Protein AF-A0A524CJX8-F1 (afdb_monomer_lite)

Secondary structure (DSSP, 8-state):
--------S-----PPPPHHHHHHHHHHHHHHHTTSS-HHHHHHHHHHHS-THHHHHHHHHHHHHHHHHHHHHHHHTT--SHHHHHHHHHHHHHHHHHHHHHHHHHHHHHHHT-

pLDDT: mean 78.83, std 14.6, range [24.72, 89.5]

Radius of gyration: 20.26 Å; chains: 1; bounding box: 40×23×62 Å

Structure (mmCIF, N/CA/C/O backbone):
data_AF-A0A524CJX8-F1
#
_entry.id   AF-A0A524CJX8-F1
#
loop_
_atom_site.group_PDB
_atom_site.id
_atom_site.type_symbol
_atom_site.label_atom_id
_atom_site.label_alt_id
_atom_site.label_comp_id
_atom_site.label_asym_id
_atom_site.label_entity_id
_atom_site.label_seq_id
_atom_site.pdbx_PDB_ins_code
_atom_site.Cartn_x
_atom_site.Cartn_y
_atom_site.Cartn_z
_atom_site.occupancy
_atom_site.B_iso_or_equiv
_atom_site.auth_seq_id
_atom_site.auth_comp_id
_atom_site.auth_asym_id
_atom_site.auth_atom_id
_atom_site.pdbx_PDB_model_num
ATOM 1 N N . MET A 1 1 ? 19.005 -7.631 -15.126 1.00 31.78 1 MET A N 1
ATOM 2 C CA . MET A 1 1 ? 18.554 -7.214 -13.782 1.00 31.78 1 MET A CA 1
ATOM 3 C C . MET A 1 1 ? 17.237 -7.931 -13.529 1.00 31.78 1 MET A C 1
ATOM 5 O O . MET A 1 1 ? 16.264 -7.613 -14.196 1.00 31.78 1 MET A O 1
ATOM 9 N N . ARG A 1 2 ? 17.219 -8.975 -12.692 1.00 24.72 2 ARG A N 1
ATOM 10 C CA . ARG A 1 2 ? 15.956 -9.571 -12.237 1.00 24.72 2 ARG A CA 1
ATOM 11 C C . ARG A 1 2 ? 15.397 -8.602 -11.202 1.00 24.72 2 ARG A C 1
ATOM 13 O O . ARG A 1 2 ? 15.912 -8.573 -10.088 1.00 24.72 2 ARG A O 1
ATOM 20 N N . LEU A 1 3 ? 14.427 -7.775 -11.596 1.00 40.53 3 LEU A N 1
ATOM 21 C CA . LEU A 1 3 ? 13.546 -7.132 -10.625 1.00 40.53 3 LEU A CA 1
ATOM 22 C C . LEU A 1 3 ? 12.995 -8.266 -9.772 1.00 40.53 3 LEU A C 1
ATOM 24 O O . LEU A 1 3 ? 12.495 -9.261 -10.301 1.00 40.53 3 LEU A O 1
ATOM 28 N N . LEU A 1 4 ? 13.283 -8.176 -8.481 1.00 35.66 4 LEU A N 1
ATOM 29 C CA . LEU A 1 4 ? 12.983 -9.198 -7.503 1.00 35.66 4 LEU A CA 1
ATOM 30 C C . LEU A 1 4 ? 11.540 -9.650 -7.706 1.00 35.66 4 LEU A C 1
ATOM 32 O O . LEU A 1 4 ? 10.609 -8.894 -7.461 1.00 35.66 4 LEU A O 1
ATOM 36 N N . SER A 1 5 ? 11.368 -10.923 -8.048 1.00 32.66 5 SER A N 1
ATOM 37 C CA . SER A 1 5 ? 10.190 -11.691 -7.673 1.00 32.66 5 SER A CA 1
ATOM 38 C C . SER A 1 5 ? 10.172 -11.851 -6.145 1.00 32.66 5 SER A C 1
ATOM 40 O O . SER A 1 5 ? 10.127 -12.967 -5.628 1.00 32.66 5 SER A O 1
ATOM 42 N N . LYS A 1 6 ? 10.279 -10.744 -5.395 1.00 33.84 6 LYS A N 1
ATOM 43 C CA . LYS A 1 6 ? 9.694 -10.681 -4.065 1.00 33.84 6 LYS A CA 1
ATOM 44 C C . LYS A 1 6 ? 8.216 -10.730 -4.369 1.00 33.84 6 LYS A C 1
ATOM 46 O O . LYS A 1 6 ? 7.646 -9.728 -4.782 1.00 33.84 6 LYS A O 1
ATOM 51 N N . SER A 1 7 ? 7.697 -11.949 -4.316 1.00 39.00 7 SER A N 1
ATOM 52 C CA . SER A 1 7 ? 6.288 -12.281 -4.265 1.00 39.00 7 SER A CA 1
ATOM 53 C C . SER A 1 7 ? 5.482 -11.068 -3.812 1.00 39.00 7 SER A C 1
ATOM 55 O O . SER A 1 7 ? 5.407 -10.743 -2.627 1.00 39.00 7 SER A O 1
ATOM 57 N N . SER A 1 8 ? 4.857 -10.397 -4.774 1.00 42.03 8 SER A N 1
ATOM 58 C CA . SER A 1 8 ? 3.771 -9.446 -4.558 1.00 42.03 8 SER A CA 1
ATOM 59 C C . SER A 1 8 ? 2.521 -10.169 -4.036 1.00 42.03 8 SER A C 1
ATOM 61 O O . SER A 1 8 ? 1.406 -9.744 -4.308 1.00 42.03 8 SER A O 1
ATOM 63 N N . ASP A 1 9 ? 2.700 -11.283 -3.326 1.00 38.78 9 ASP A N 1
ATOM 64 C CA . ASP A 1 9 ? 1.641 -12.154 -2.840 1.00 38.78 9 ASP A CA 1
ATOM 65 C C . ASP A 1 9 ? 0.996 -11.611 -1.570 1.00 38.78 9 ASP A C 1
ATOM 67 O O . ASP A 1 9 ? 0.127 -12.279 -1.037 1.00 38.78 9 ASP A O 1
ATOM 71 N N . ASN A 1 10 ? 1.389 -10.442 -1.042 1.00 42.06 10 ASN A N 1
ATOM 72 C CA . ASN A 1 10 ? 0.835 -10.001 0.242 1.00 42.06 10 ASN A CA 1
ATOM 73 C C . ASN A 1 10 ? 0.872 -8.498 0.557 1.00 42.06 10 ASN A C 1
ATOM 75 O O . ASN A 1 10 ? 0.682 -8.131 1.720 1.00 42.06 10 ASN A O 1
ATOM 79 N N . THR A 1 11 ? 1.055 -7.594 -0.413 1.00 53.50 11 THR A N 1
ATOM 80 C CA . THR A 1 11 ? 0.714 -6.183 -0.151 1.00 53.50 11 THR A CA 1
ATOM 81 C C . THR A 1 11 ? -0.803 -6.052 -0.181 1.00 53.50 11 THR A C 1
ATOM 83 O O . THR A 1 11 ? -1.401 -5.800 -1.223 1.00 53.50 11 THR A O 1
ATOM 86 N N . HIS A 1 12 ? -1.408 -6.307 0.982 1.00 57.31 12 HIS A N 1
ATOM 87 C CA . HIS A 1 12 ? -2.832 -6.170 1.253 1.00 57.31 12 HIS A CA 1
ATOM 88 C C . HIS A 1 12 ? -3.337 -4.873 0.618 1.00 57.31 12 HIS A C 1
ATOM 90 O O . HIS A 1 12 ? -2.819 -3.787 0.894 1.00 57.31 12 HIS A O 1
ATOM 96 N N . GLU A 1 13 ? -4.306 -4.991 -0.285 1.00 68.56 13 GLU A N 1
ATOM 97 C CA . GLU A 1 13 ? -5.033 -3.836 -0.787 1.00 68.56 13 GLU A CA 1
ATOM 98 C C . GLU A 1 13 ? -5.671 -3.144 0.419 1.00 68.56 13 GLU A C 1
ATOM 100 O O . GLU A 1 13 ? -6.434 -3.758 1.167 1.00 68.56 13 GLU A O 1
ATOM 105 N N . ILE A 1 14 ? -5.309 -1.883 0.662 1.00 75.06 14 ILE A N 1
ATOM 106 C CA . ILE A 1 14 ? -5.934 -1.123 1.741 1.00 75.06 14 ILE A CA 1
ATOM 107 C C . ILE A 1 14 ? -7.265 -0.666 1.182 1.00 75.06 14 ILE A C 1
ATOM 109 O O . ILE A 1 14 ? -7.320 0.274 0.392 1.00 75.06 14 ILE A O 1
ATOM 113 N N . THR A 1 15 ? -8.340 -1.343 1.557 1.00 78.19 15 THR A N 1
ATOM 114 C CA . THR A 1 15 ? -9.689 -0.937 1.175 1.00 78.19 15 THR A CA 1
ATOM 115 C C . THR A 1 15 ? -10.168 0.201 2.068 1.00 78.19 15 THR A C 1
ATOM 117 O O . THR A 1 15 ? -9.925 0.199 3.277 1.00 78.19 15 THR A O 1
ATOM 120 N N . GLY A 1 16 ? -10.886 1.163 1.489 1.00 78.62 16 GLY A N 1
ATOM 121 C CA . GLY A 1 16 ? -11.610 2.152 2.284 1.00 78.62 16 GLY A CA 1
ATOM 122 C C . GLY A 1 16 ? -12.668 1.474 3.159 1.00 78.62 16 GLY A C 1
ATOM 123 O O . GLY A 1 16 ? -13.329 0.529 2.720 1.00 78.62 16 GLY A O 1
ATOM 124 N N . PHE A 1 17 ? -12.838 1.939 4.394 1.00 84.94 17 PHE A N 1
ATOM 125 C CA . PHE A 1 17 ? -13.842 1.381 5.291 1.00 84.94 17 PHE A CA 1
ATOM 126 C C . PHE A 1 17 ? -15.259 1.685 4.801 1.00 84.94 17 PHE A C 1
ATOM 128 O O . PHE A 1 17 ? -15.623 2.827 4.510 1.00 84.94 17 PHE A O 1
ATOM 135 N N . SER A 1 18 ? -16.092 0.646 4.754 1.00 85.38 18 SER A N 1
ATOM 136 C CA . SER A 1 18 ? -17.530 0.808 4.565 1.00 85.38 18 SER A CA 1
ATOM 137 C C . SER A 1 18 ? -18.168 1.440 5.807 1.00 85.38 18 SER A C 1
ATOM 139 O O . SER A 1 18 ? -17.600 1.429 6.902 1.00 85.38 18 SER A O 1
ATOM 141 N N . LYS A 1 19 ? -19.396 1.955 5.666 1.00 84.81 19 LYS A N 1
ATOM 142 C CA . LYS A 1 19 ? -20.168 2.463 6.814 1.00 84.81 19 LYS A CA 1
ATOM 143 C C . LYS A 1 19 ? -20.327 1.402 7.906 1.00 84.81 19 LYS A C 1
ATOM 145 O O . LYS A 1 19 ? -20.165 1.722 9.079 1.00 84.81 19 LYS A O 1
ATOM 150 N N . ASP A 1 20 ? -20.581 0.159 7.512 1.00 87.69 20 ASP A N 1
ATOM 151 C CA . ASP A 1 20 ? -20.743 -0.963 8.439 1.00 87.69 20 ASP A CA 1
ATOM 152 C C . ASP A 1 20 ? -19.437 -1.261 9.179 1.00 87.69 20 ASP A C 1
ATOM 154 O O . ASP A 1 20 ? -19.441 -1.453 10.392 1.00 87.69 20 ASP A O 1
ATOM 158 N N . LYS A 1 21 ? -18.297 -1.193 8.479 1.00 85.50 21 LYS A N 1
ATOM 159 C CA . LYS A 1 21 ? -16.977 -1.380 9.088 1.00 85.50 21 LYS A CA 1
ATOM 160 C C . LYS A 1 21 ? -16.645 -0.278 10.096 1.00 85.50 21 LYS A C 1
ATOM 162 O O . LYS A 1 21 ? -16.124 -0.552 11.174 1.00 85.50 21 LYS A O 1
ATOM 167 N N . ILE A 1 22 ? -16.999 0.968 9.779 1.00 86.12 22 ILE A N 1
ATOM 168 C CA . ILE A 1 22 ? -16.854 2.101 10.704 1.00 86.12 22 ILE A CA 1
ATOM 169 C C . ILE A 1 22 ? -17.720 1.893 11.954 1.00 86.12 22 ILE A C 1
ATOM 171 O O . ILE A 1 22 ? -17.271 2.185 13.064 1.00 86.12 22 ILE A O 1
ATOM 175 N N . LEU A 1 23 ? -18.953 1.399 11.799 1.00 87.88 23 LEU A N 1
ATOM 176 C CA . LEU A 1 23 ? -19.831 1.0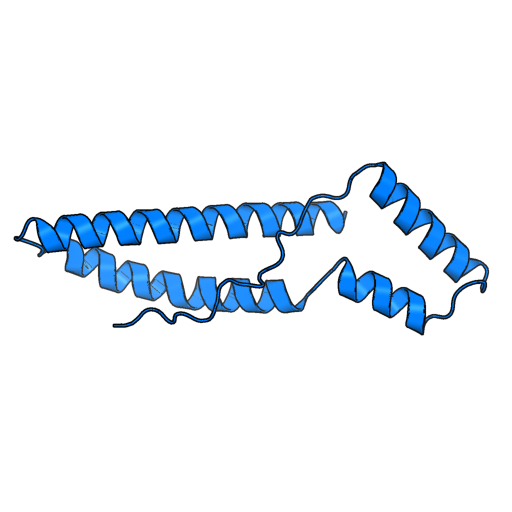78 12.928 1.00 87.88 23 LEU A CA 1
ATOM 177 C C . LEU A 1 23 ? -19.237 -0.040 13.796 1.00 87.88 23 LEU A C 1
ATOM 179 O O . LEU A 1 23 ? -19.145 0.132 15.009 1.00 87.88 23 LEU A O 1
ATOM 183 N N . GLU A 1 24 ? -18.738 -1.115 13.182 1.00 88.69 24 GLU A N 1
ATOM 184 C CA . GLU A 1 24 ? -18.071 -2.223 13.878 1.00 88.69 24 GLU A CA 1
ATOM 185 C C . GLU A 1 24 ? -16.874 -1.735 14.717 1.00 88.69 24 GLU A C 1
ATOM 187 O O . GLU A 1 24 ? -16.740 -2.074 15.895 1.00 88.69 24 GLU A O 1
ATOM 192 N N . LEU A 1 25 ? -16.013 -0.887 14.141 1.00 86.94 25 LEU A N 1
ATOM 193 C CA . LEU A 1 25 ? -14.867 -0.310 14.851 1.00 86.94 25 LEU A CA 1
ATOM 194 C C . LEU A 1 25 ? -15.307 0.583 16.016 1.00 86.94 25 LEU A C 1
ATOM 196 O O . LEU A 1 25 ? -14.735 0.508 17.106 1.00 86.94 25 LEU A O 1
ATOM 200 N N . LYS A 1 26 ? -16.353 1.396 15.827 1.00 86.69 26 LYS A N 1
ATOM 201 C CA . LYS A 1 26 ? -16.914 2.233 16.899 1.00 86.69 26 LYS A CA 1
ATOM 202 C C . LYS A 1 26 ? -17.462 1.397 18.048 1.00 86.69 26 LYS A C 1
ATOM 204 O O . LYS A 1 26 ? -17.232 1.748 19.204 1.00 86.69 26 LYS A O 1
ATOM 209 N N . GLU A 1 27 ? -18.142 0.294 17.752 1.00 89.25 27 GLU A N 1
ATOM 210 C CA . GLU A 1 27 ? -18.629 -0.639 18.768 1.00 89.25 27 GLU A CA 1
ATOM 211 C C . GLU A 1 27 ? -17.480 -1.291 19.539 1.00 89.25 27 GLU A C 1
ATOM 213 O O . GLU A 1 27 ? -17.525 -1.346 20.767 1.00 89.25 27 GLU A O 1
ATOM 218 N N . LYS A 1 28 ? -16.420 -1.731 18.851 1.00 86.69 28 LYS A N 1
ATOM 219 C CA . LYS A 1 28 ? -15.221 -2.295 19.495 1.00 86.69 28 LYS A CA 1
ATOM 220 C C . LYS A 1 28 ? -14.538 -1.279 20.416 1.00 86.69 28 LYS A C 1
ATOM 222 O O . LYS A 1 28 ? -14.212 -1.604 21.556 1.00 86.69 28 LYS A O 1
ATOM 227 N N . ILE A 1 29 ? -14.412 -0.023 19.983 1.00 86.81 29 ILE A N 1
ATOM 228 C CA . ILE A 1 29 ? -13.880 1.068 20.816 1.00 86.81 29 ILE A CA 1
ATOM 229 C C . ILE A 1 29 ? -14.794 1.344 22.019 1.00 86.81 29 ILE A C 1
ATOM 231 O O . ILE A 1 29 ? -14.305 1.583 23.123 1.00 86.81 29 ILE A O 1
ATOM 235 N N . ALA A 1 30 ? -16.117 1.319 21.835 1.00 87.56 30 ALA A N 1
ATOM 236 C CA . ALA A 1 30 ? -17.068 1.506 22.928 1.00 87.56 30 ALA A CA 1
ATOM 237 C C . ALA A 1 30 ? -16.961 0.381 23.970 1.00 87.56 30 ALA A C 1
ATOM 239 O O . ALA A 1 30 ? -16.910 0.671 25.163 1.00 87.56 30 ALA A O 1
ATOM 240 N N . LYS A 1 31 ? -16.836 -0.875 23.519 1.00 88.12 31 LYS A N 1
ATOM 241 C CA . LYS A 1 31 ? -16.616 -2.049 24.378 1.00 88.12 31 LYS A CA 1
ATOM 242 C C . LYS A 1 31 ? -15.297 -1.975 25.149 1.00 88.12 31 LYS A C 1
ATOM 244 O O . LYS A 1 31 ? -15.251 -2.340 26.320 1.00 88.12 31 LYS A O 1
ATOM 249 N N . TYR A 1 32 ? -14.235 -1.457 24.533 1.00 87.75 32 TYR A N 1
ATOM 250 C CA . TYR A 1 32 ? -12.989 -1.169 25.245 1.00 87.75 32 TYR A CA 1
ATOM 251 C C . TYR A 1 32 ? -13.190 -0.099 26.329 1.00 87.75 32 TYR A C 1
ATOM 253 O O . TYR A 1 32 ? -12.793 -0.290 27.476 1.00 87.75 32 TYR A O 1
ATOM 261 N N . LYS A 1 33 ? -13.875 1.009 26.007 1.00 86.69 33 LYS A N 1
ATOM 262 C CA . LYS A 1 33 ? -14.167 2.076 26.982 1.00 86.69 33 LYS A CA 1
ATOM 263 C C . LYS A 1 33 ? -15.019 1.598 28.159 1.00 86.69 33 LYS A C 1
ATOM 265 O O . LYS A 1 33 ? -14.857 2.119 29.258 1.00 86.69 33 LYS A O 1
ATOM 270 N N . SER A 1 34 ? -15.908 0.627 27.948 1.00 89.50 34 SER A N 1
ATOM 271 C CA . SER A 1 34 ? -16.700 0.001 29.012 1.00 89.50 34 SER A CA 1
ATOM 272 C C . SER A 1 34 ? -15.954 -1.097 29.779 1.00 89.50 34 SER A C 1
ATOM 274 O O . SER A 1 34 ? -16.554 -1.732 30.643 1.00 89.50 34 SER A O 1
ATOM 276 N N . GLY A 1 35 ? -14.672 -1.343 29.481 1.00 85.06 35 GLY A N 1
ATOM 277 C CA . GLY A 1 35 ? -13.860 -2.378 30.129 1.00 85.06 35 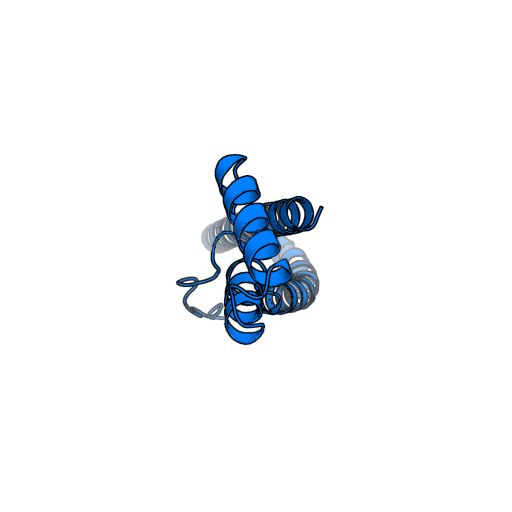GLY A CA 1
ATOM 278 C C . GLY A 1 35 ? -14.248 -3.807 29.741 1.00 85.06 35 GLY A C 1
ATOM 279 O O . GLY A 1 35 ? -13.888 -4.752 30.431 1.00 85.06 35 GLY A O 1
ATOM 280 N N . THR A 1 36 ? -15.017 -3.968 28.663 1.00 83.25 36 THR A N 1
ATOM 281 C CA . THR A 1 36 ? -15.514 -5.264 28.176 1.00 83.25 36 THR A CA 1
ATOM 282 C C . THR A 1 36 ? -14.487 -5.988 27.303 1.00 83.25 36 THR A C 1
ATOM 284 O O . THR A 1 36 ? -14.591 -7.194 27.123 1.00 83.25 36 THR A O 1
ATOM 287 N N . ILE A 1 37 ? -13.515 -5.254 26.759 1.00 85.19 37 ILE A N 1
ATOM 288 C CA . ILE A 1 37 ? -12.420 -5.763 25.927 1.00 85.19 37 ILE A CA 1
ATOM 289 C C . ILE A 1 37 ? -11.095 -5.307 26.545 1.00 85.19 37 ILE A C 1
ATOM 291 O O . ILE A 1 37 ? -10.985 -4.163 26.996 1.00 85.19 37 ILE A O 1
ATOM 295 N N . GLU A 1 38 ? -10.092 -6.185 26.556 1.00 85.56 38 GLU A N 1
ATOM 296 C CA . GLU A 1 38 ? -8.744 -5.859 27.029 1.00 85.56 38 GLU A CA 1
ATOM 297 C C . GLU A 1 38 ? -7.994 -4.959 26.032 1.00 85.56 38 GLU A C 1
ATOM 299 O O . GLU A 1 38 ? -8.219 -4.989 24.823 1.00 85.56 38 GLU A O 1
ATOM 304 N N . ASN A 1 39 ? -7.051 -4.153 26.528 1.00 82.62 39 ASN A N 1
ATOM 305 C CA . ASN A 1 39 ? -6.243 -3.271 25.676 1.00 82.62 39 ASN A CA 1
ATOM 306 C C . ASN A 1 39 ? -5.478 -4.060 24.597 1.00 82.62 39 ASN A C 1
ATOM 308 O O . ASN A 1 39 ? -5.398 -3.627 23.456 1.00 82.62 39 ASN A O 1
ATOM 312 N N . THR A 1 40 ? -4.975 -5.244 24.937 1.00 85.56 40 THR A N 1
ATOM 313 C CA . THR A 1 40 ? -4.290 -6.172 24.024 1.00 85.56 40 THR A CA 1
ATOM 314 C C . THR A 1 40 ? -5.127 -6.514 22.792 1.00 85.56 40 THR A C 1
ATOM 316 O O . THR A 1 40 ? -4.631 -6.403 21.673 1.00 85.56 40 THR A O 1
ATOM 319 N N . GLU A 1 41 ? -6.405 -6.839 22.980 1.00 84.19 41 GLU A N 1
ATOM 320 C CA . GLU A 1 41 ? -7.333 -7.169 21.892 1.00 84.19 41 GLU A CA 1
ATOM 321 C C . GLU A 1 41 ? -7.632 -5.940 21.015 1.00 84.19 41 GLU A C 1
ATOM 323 O O . GLU A 1 41 ? -7.622 -6.030 19.786 1.00 84.19 41 GLU A O 1
ATOM 328 N N . LEU A 1 42 ? -7.802 -4.753 21.614 1.00 82.81 42 LEU A N 1
ATOM 329 C CA . LEU A 1 42 ? -7.956 -3.512 20.846 1.00 82.81 42 LEU A CA 1
ATOM 330 C C . LEU A 1 42 ? -6.698 -3.181 20.026 1.00 82.81 42 LEU A C 1
ATOM 332 O O . LEU A 1 42 ? -6.818 -2.762 18.875 1.00 82.81 42 LEU A O 1
ATOM 336 N N . GLN A 1 43 ? -5.501 -3.361 20.590 1.00 84.00 43 GLN A N 1
ATOM 337 C CA . GLN A 1 43 ? -4.241 -3.124 19.875 1.00 84.00 43 GLN A CA 1
ATOM 338 C C . GLN A 1 43 ? -4.079 -4.070 18.685 1.00 84.00 43 GLN A C 1
ATOM 340 O O . GLN A 1 43 ? -3.611 -3.646 17.631 1.00 84.00 43 GLN A O 1
ATOM 345 N N . GLU A 1 44 ? -4.493 -5.330 18.822 1.00 85.06 44 GLU A N 1
ATOM 346 C CA . GLU A 1 44 ? -4.458 -6.297 17.726 1.00 85.06 44 GLU A CA 1
ATOM 347 C C . GLU A 1 44 ? -5.412 -5.898 16.592 1.00 85.06 44 GLU A C 1
ATOM 349 O O . GLU A 1 44 ? -5.001 -5.857 15.432 1.00 85.06 44 GLU A O 1
ATOM 354 N N . ILE A 1 45 ? -6.641 -5.485 16.924 1.00 83.69 45 ILE A N 1
ATOM 355 C CA . ILE A 1 45 ? -7.602 -4.943 15.949 1.00 83.69 45 ILE A CA 1
ATOM 356 C C . ILE A 1 45 ? -7.013 -3.728 15.226 1.00 83.69 45 ILE A C 1
ATOM 358 O O . ILE A 1 45 ? -7.035 -3.665 14.000 1.00 83.69 45 ILE A O 1
ATOM 362 N N . LEU A 1 46 ? -6.465 -2.763 15.967 1.00 81.94 46 LEU A N 1
ATOM 363 C CA . LEU A 1 46 ? -5.895 -1.553 15.374 1.00 81.94 46 LEU A CA 1
ATOM 364 C C . LEU A 1 46 ? -4.688 -1.867 14.488 1.00 81.94 46 LEU A C 1
ATOM 366 O O . LEU A 1 46 ? -4.545 -1.267 13.428 1.00 81.94 46 LEU A O 1
ATOM 370 N N . ARG A 1 47 ? -3.846 -2.825 14.877 1.00 81.62 47 ARG A N 1
ATOM 371 C CA . ARG A 1 47 ? -2.694 -3.243 14.075 1.00 81.62 47 ARG A CA 1
ATOM 372 C C . ARG A 1 47 ? -3.109 -3.889 12.754 1.00 81.62 47 ARG A C 1
ATOM 374 O O . ARG A 1 47 ? -2.469 -3.640 11.737 1.00 81.62 47 ARG A O 1
ATOM 381 N N . LEU A 1 48 ? -4.161 -4.705 12.767 1.00 80.31 48 LEU A N 1
ATOM 382 C CA . LEU A 1 48 ? -4.675 -5.367 11.566 1.00 80.31 48 LEU A CA 1
ATOM 383 C C . LEU A 1 48 ? -5.339 -4.376 10.603 1.00 80.31 48 LEU A C 1
ATOM 385 O O . LEU A 1 48 ? -5.147 -4.466 9.395 1.00 80.31 48 LEU A O 1
ATOM 389 N N . GLU A 1 49 ? -6.103 -3.426 11.138 1.00 80.56 49 GLU A N 1
ATOM 390 C CA . GLU A 1 49 ? -6.876 -2.466 10.340 1.00 80.56 49 GLU A CA 1
ATOM 391 C C . GLU A 1 49 ? -6.024 -1.268 9.876 1.00 80.56 49 GLU A C 1
ATOM 393 O O . GLU A 1 49 ? -6.333 -0.636 8.864 1.00 80.56 49 GLU A O 1
ATOM 398 N N . PHE A 1 50 ? -4.922 -0.977 10.579 1.00 79.94 50 PHE A N 1
ATOM 399 C CA . PHE A 1 50 ? -3.978 0.101 10.268 1.00 79.94 50 PHE A CA 1
ATOM 400 C C . PHE A 1 50 ? -2.526 -0.410 10.205 1.00 79.94 50 PHE A C 1
ATOM 402 O O . PHE A 1 50 ? -1.707 -0.057 11.061 1.00 79.94 50 PHE A O 1
ATOM 409 N N . PRO A 1 51 ? -2.169 -1.210 9.183 1.00 76.19 51 PRO A N 1
ATOM 410 C CA . PRO A 1 51 ? -0.837 -1.796 9.062 1.00 76.19 51 PRO A CA 1
ATOM 411 C C . PRO A 1 51 ? 0.201 -0.720 8.714 1.00 76.19 51 PRO A C 1
ATOM 413 O O . PRO A 1 51 ? 0.413 -0.387 7.549 1.00 76.19 51 PRO A O 1
ATOM 416 N N . GLN A 1 52 ? 0.862 -0.151 9.722 1.00 76.88 52 GLN A N 1
ATOM 417 C CA . GLN A 1 52 ? 1.863 0.908 9.533 1.00 76.88 52 GLN A CA 1
ATOM 418 C C . GLN A 1 52 ? 3.080 0.429 8.737 1.00 76.88 52 GLN A C 1
ATOM 420 O O . GLN A 1 52 ? 3.706 1.217 8.028 1.00 76.88 52 GLN A O 1
ATOM 425 N N . GLU A 1 53 ? 3.398 -0.865 8.808 1.00 80.12 53 GLU A N 1
ATOM 426 C CA . GLU A 1 53 ? 4.517 -1.482 8.100 1.00 80.12 53 GLU A CA 1
ATOM 427 C C . GLU A 1 53 ? 4.412 -1.289 6.575 1.00 80.12 53 GLU A C 1
ATOM 429 O O . GLU A 1 53 ? 5.431 -1.168 5.889 1.00 80.12 53 GLU A O 1
ATOM 434 N N . ILE A 1 54 ? 3.189 -1.172 6.040 1.00 77.75 54 ILE A N 1
ATOM 435 C CA . ILE A 1 54 ? 2.958 -0.946 4.609 1.00 77.75 54 ILE A CA 1
ATOM 436 C C . ILE A 1 54 ? 3.407 0.451 4.158 1.00 77.75 54 ILE A C 1
ATOM 438 O O . ILE A 1 54 ? 3.856 0.626 3.025 1.00 77.75 54 ILE A O 1
ATOM 442 N N . LEU A 1 55 ? 3.347 1.444 5.053 1.00 81.69 55 LEU A N 1
ATOM 443 C CA . LEU A 1 55 ? 3.770 2.813 4.761 1.00 81.69 55 LEU A CA 1
ATOM 444 C C . LEU A 1 55 ? 5.290 2.895 4.624 1.00 81.69 55 LEU A C 1
ATOM 446 O O . LEU A 1 55 ? 5.792 3.586 3.738 1.00 81.69 55 LEU A O 1
ATOM 450 N N . SER A 1 56 ? 6.018 2.160 5.469 1.00 83.44 56 SER A N 1
ATOM 451 C CA . SER A 1 56 ? 7.475 2.036 5.375 1.00 83.44 56 SER A CA 1
ATOM 452 C C . SER A 1 56 ? 7.879 1.413 4.043 1.00 83.44 56 SER A C 1
ATOM 454 O O . SER A 1 56 ? 8.736 1.958 3.352 1.00 83.44 56 SER A O 1
ATOM 456 N N . TYR A 1 57 ? 7.191 0.344 3.632 1.00 83.75 57 TYR A N 1
ATOM 457 C CA . TYR A 1 57 ? 7.426 -0.299 2.341 1.00 83.75 57 TYR A CA 1
ATOM 458 C C . TYR A 1 57 ? 7.178 0.649 1.156 1.00 83.75 57 TYR A C 1
ATOM 460 O O . TYR A 1 57 ? 8.009 0.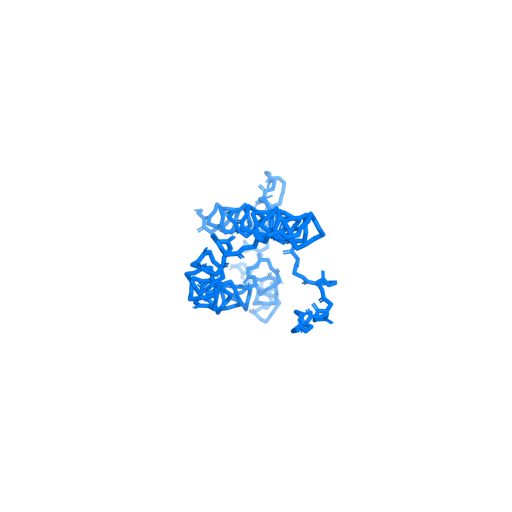740 0.255 1.00 83.75 57 TYR A O 1
ATOM 468 N N . TYR A 1 58 ? 6.076 1.409 1.161 1.00 85.44 58 TYR A N 1
ATOM 469 C CA . TYR A 1 58 ? 5.815 2.394 0.105 1.00 85.44 58 TYR A CA 1
ATOM 470 C C . TYR A 1 58 ? 6.842 3.527 0.092 1.00 85.44 58 TYR A C 1
ATOM 472 O O . TYR A 1 58 ? 7.252 3.964 -0.980 1.00 85.44 58 TYR A O 1
ATOM 480 N N . SER A 1 59 ? 7.295 3.978 1.263 1.00 85.88 59 SER A N 1
ATOM 481 C CA . SER A 1 59 ? 8.348 4.991 1.381 1.00 85.88 59 SER A CA 1
ATOM 482 C C . SER A 1 59 ? 9.675 4.505 0.794 1.00 85.88 59 SER A C 1
ATOM 484 O O . SER A 1 59 ? 10.309 5.228 0.028 1.00 85.88 59 SER A O 1
ATOM 486 N N . GLU A 1 60 ? 10.082 3.272 1.102 1.00 88.06 60 GLU A N 1
ATOM 487 C CA . GLU A 1 60 ? 11.284 2.650 0.533 1.00 88.06 60 GLU A CA 1
ATOM 488 C C . GLU A 1 60 ? 11.171 2.486 -0.983 1.00 88.06 60 GLU A C 1
ATOM 490 O O . GLU A 1 60 ? 12.061 2.920 -1.711 1.00 88.06 60 GLU A O 1
ATOM 495 N N . TYR A 1 61 ? 10.045 1.960 -1.472 1.00 87.38 61 TYR A N 1
ATOM 496 C CA . TYR A 1 61 ? 9.816 1.813 -2.908 1.00 87.38 61 TYR A CA 1
ATOM 497 C C . TYR A 1 61 ? 9.909 3.153 -3.645 1.00 87.38 61 TYR A C 1
ATOM 499 O O . TYR A 1 61 ? 10.583 3.250 -4.668 1.00 87.38 61 TYR A O 1
ATOM 507 N N . LEU A 1 62 ? 9.262 4.203 -3.127 1.00 85.38 62 LEU A N 1
ATOM 508 C CA . LEU A 1 62 ? 9.287 5.526 -3.754 1.00 85.38 62 LEU A CA 1
ATOM 509 C C . LEU A 1 62 ? 10.698 6.132 -3.777 1.00 85.38 62 LEU A C 1
ATOM 511 O O . LEU A 1 62 ? 11.063 6.768 -4.762 1.00 85.38 62 LEU A O 1
ATOM 515 N N . LYS A 1 63 ? 11.514 5.883 -2.744 1.00 88.62 63 LYS A N 1
ATOM 516 C CA . LYS A 1 63 ? 12.926 6.301 -2.720 1.00 88.62 63 LYS A CA 1
ATOM 517 C C . LYS A 1 63 ? 13.781 5.581 -3.759 1.00 88.62 63 LYS A C 1
ATOM 519 O O . LYS A 1 63 ? 14.732 6.167 -4.264 1.00 88.62 63 LYS A O 1
ATOM 524 N N . GLU A 1 64 ? 13.488 4.316 -4.051 1.00 88.00 64 GLU A N 1
ATOM 525 C CA . GLU A 1 64 ? 14.260 3.516 -5.009 1.00 88.00 64 GLU A CA 1
ATOM 526 C C . GLU A 1 64 ? 13.802 3.718 -6.459 1.00 88.00 64 GLU A C 1
ATOM 528 O O . GLU A 1 64 ? 14.622 3.689 -7.382 1.00 88.00 64 GLU A O 1
ATOM 533 N N . ILE A 1 65 ? 12.502 3.938 -6.680 1.00 86.56 65 ILE A N 1
ATOM 534 C CA . ILE A 1 65 ? 11.940 4.020 -8.030 1.00 86.56 65 ILE A CA 1
ATOM 535 C C . ILE A 1 65 ? 12.308 5.326 -8.737 1.00 86.56 65 ILE A C 1
ATOM 537 O O . ILE A 1 65 ? 12.502 5.324 -9.949 1.00 86.56 65 ILE A O 1
ATOM 541 N N . GLU A 1 66 ? 12.453 6.430 -8.005 1.00 83.88 66 GLU A N 1
ATOM 542 C CA . GLU A 1 66 ? 12.833 7.733 -8.558 1.00 83.88 66 GLU A CA 1
ATOM 543 C C . GLU A 1 66 ? 14.216 7.707 -9.248 1.00 83.88 66 GLU A C 1
ATOM 545 O O . GLU A 1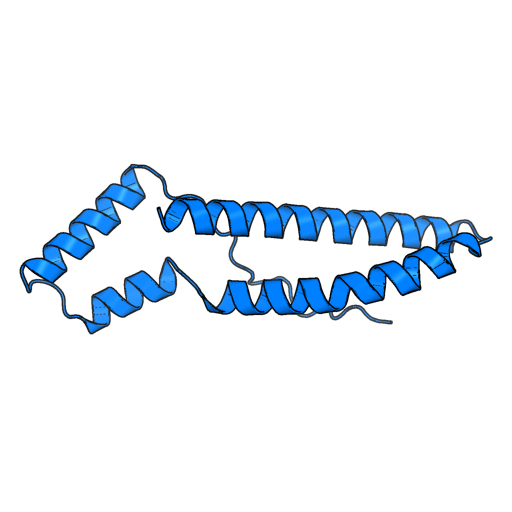 66 ? 14.266 7.926 -10.464 1.00 83.88 66 GLU A O 1
ATOM 550 N N . PRO A 1 67 ? 15.324 7.321 -8.579 1.00 87.62 67 PRO A N 1
ATOM 551 C CA . PRO A 1 67 ? 16.633 7.234 -9.231 1.00 87.62 67 PRO A CA 1
ATOM 552 C C . PRO A 1 67 ? 16.682 6.136 -10.302 1.00 87.62 67 PRO A C 1
ATOM 554 O O . PRO A 1 67 ? 17.409 6.257 -11.294 1.00 87.62 67 PRO A O 1
ATOM 557 N N . PHE A 1 68 ? 15.896 5.063 -10.142 1.00 85.88 68 PHE A N 1
ATOM 558 C CA . PHE A 1 68 ? 15.746 4.049 -11.181 1.00 85.88 68 PHE A CA 1
ATOM 559 C C . PHE A 1 68 ? 15.147 4.648 -12.458 1.00 85.88 68 PHE A C 1
ATOM 561 O O . PHE A 1 68 ? 15.700 4.449 -13.541 1.00 85.88 68 PHE A O 1
ATOM 568 N N . LEU A 1 69 ? 14.046 5.396 -12.345 1.00 82.62 69 LEU A N 1
ATOM 569 C CA . LEU A 1 69 ? 13.381 6.029 -13.479 1.00 82.62 69 LEU A CA 1
ATOM 570 C C . LEU A 1 69 ? 14.291 7.055 -14.148 1.00 82.62 69 LEU A C 1
ATOM 572 O O . LEU A 1 69 ? 14.406 7.030 -15.371 1.00 82.62 69 LEU A O 1
ATOM 576 N N . GLU A 1 70 ? 14.992 7.891 -13.386 1.00 81.44 70 GLU A N 1
ATOM 577 C CA . GLU A 1 70 ? 15.948 8.850 -13.947 1.00 81.44 70 GLU A CA 1
ATOM 578 C C . GLU A 1 70 ? 17.037 8.150 -14.773 1.00 81.44 70 GLU A C 1
ATOM 580 O O . GLU A 1 70 ? 17.260 8.492 -15.939 1.00 81.44 70 GLU A O 1
ATOM 585 N N . GLY A 1 71 ? 17.665 7.106 -14.221 1.00 80.62 71 GLY A N 1
ATOM 586 C CA . GLY A 1 71 ? 18.715 6.359 -14.915 1.00 80.62 71 GLY A CA 1
ATOM 587 C C . GLY A 1 71 ? 18.207 5.526 -16.097 1.00 80.62 71 GLY A C 1
ATOM 588 O O . GLY A 1 71 ? 18.918 5.344 -17.090 1.00 80.62 71 GLY A O 1
ATOM 589 N N . TYR A 1 72 ? 16.984 5.004 -16.014 1.00 76.75 72 TYR A N 1
ATOM 590 C CA . TYR A 1 72 ? 16.393 4.143 -17.037 1.00 76.75 72 TYR A CA 1
ATOM 591 C C . TYR A 1 72 ? 15.796 4.949 -18.201 1.00 76.75 72 TYR A C 1
ATOM 593 O O . TYR A 1 72 ? 16.009 4.605 -19.366 1.00 76.75 72 TYR A O 1
ATOM 601 N N . ILE A 1 73 ? 15.124 6.069 -17.914 1.00 69.94 73 ILE A N 1
ATOM 602 C CA . ILE A 1 73 ? 14.574 6.985 -18.923 1.00 69.94 73 ILE A CA 1
ATOM 603 C C . ILE A 1 73 ? 15.704 7.606 -19.748 1.00 69.94 73 ILE A C 1
ATOM 605 O O . ILE A 1 73 ? 15.608 7.632 -20.975 1.00 69.94 73 ILE A O 1
ATOM 609 N N . GLN A 1 74 ? 16.812 8.014 -19.124 1.00 72.06 74 GLN A N 1
ATOM 610 C CA . GLN A 1 74 ? 17.966 8.549 -19.857 1.00 72.06 74 GLN A CA 1
ATOM 611 C C . GLN A 1 74 ? 18.526 7.539 -20.874 1.00 72.06 74 GLN A C 1
ATOM 613 O O . GLN A 1 74 ? 18.816 7.900 -22.016 1.00 72.06 74 GLN A O 1
ATOM 618 N N . LYS A 1 75 ? 18.592 6.255 -20.503 1.00 71.88 75 LYS A N 1
ATOM 619 C CA . LYS A 1 75 ? 19.071 5.171 -21.380 1.00 71.88 75 LYS A CA 1
ATOM 620 C C . LYS A 1 75 ? 18.072 4.785 -22.473 1.00 71.88 75 LYS A C 1
ATOM 622 O O . LYS A 1 75 ? 18.482 4.307 -23.527 1.00 71.88 75 LYS A O 1
ATOM 627 N N . SER A 1 76 ? 16.778 5.021 -22.256 1.00 71.31 76 SER A N 1
ATOM 628 C CA . SER A 1 76 ? 15.726 4.638 -23.208 1.00 71.31 76 SER A CA 1
ATOM 629 C C . SER A 1 76 ? 15.804 5.370 -24.554 1.00 71.31 76 SER A C 1
ATOM 631 O O . SER A 1 76 ? 15.446 4.806 -25.584 1.00 71.31 76 SER A O 1
ATOM 633 N N . SER A 1 77 ? 16.366 6.583 -24.571 1.00 67.25 77 SER A N 1
ATOM 634 C CA . SER A 1 77 ? 16.597 7.377 -25.789 1.00 67.25 77 SER A CA 1
ATOM 635 C C . SER A 1 77 ? 17.614 6.759 -26.764 1.00 67.25 77 SER A C 1
ATOM 637 O O . SER A 1 77 ? 17.723 7.197 -27.907 1.00 67.25 77 SER A O 1
ATOM 639 N N . GLN A 1 78 ? 18.356 5.737 -26.326 1.00 75.06 78 GLN A N 1
ATOM 640 C CA . GLN A 1 78 ? 19.409 5.069 -27.095 1.00 75.06 78 GLN A CA 1
ATOM 641 C C . GLN A 1 78 ? 18.987 3.687 -27.620 1.00 75.06 78 GLN A C 1
ATOM 643 O O . GLN A 1 78 ? 19.785 3.019 -28.281 1.00 75.06 78 GLN A O 1
ATOM 648 N N . LEU A 1 79 ? 17.757 3.249 -27.332 1.00 78.25 79 LEU A N 1
ATOM 649 C CA . LEU A 1 79 ? 17.226 1.964 -27.786 1.00 78.25 79 LEU A CA 1
ATOM 650 C C . LEU A 1 79 ? 16.975 2.005 -29.299 1.00 78.25 79 LEU A C 1
ATOM 652 O O . LEU A 1 79 ? 16.345 2.932 -29.803 1.00 78.25 79 LEU A O 1
ATOM 656 N N . LYS A 1 80 ? 17.489 1.009 -30.027 1.00 76.81 80 LYS A N 1
ATOM 657 C CA . LYS A 1 80 ? 17.422 0.957 -31.500 1.00 76.81 80 LYS A CA 1
ATOM 658 C C . LYS A 1 80 ? 16.680 -0.263 -32.032 1.00 76.81 80 LYS A C 1
ATOM 660 O O . LYS A 1 80 ? 16.187 -0.220 -33.154 1.00 76.81 80 LYS A O 1
ATOM 665 N N . ASP A 1 81 ? 16.602 -1.337 -31.255 1.00 85.69 81 ASP A N 1
ATOM 666 C CA . ASP A 1 81 ? 15.891 -2.553 -31.624 1.00 85.69 81 ASP A CA 1
ATOM 667 C C . ASP A 1 81 ? 14.459 -2.573 -31.063 1.00 85.69 81 ASP A C 1
ATOM 669 O O . ASP A 1 81 ? 14.160 -2.047 -29.988 1.00 85.69 81 ASP A O 1
ATOM 673 N N . SER A 1 82 ? 13.557 -3.198 -31.823 1.00 80.81 82 SER A N 1
ATOM 674 C CA . SER A 1 82 ? 12.123 -3.258 -31.515 1.00 80.81 82 SER A CA 1
ATOM 675 C C . SER A 1 82 ? 11.811 -4.010 -30.215 1.00 80.81 82 SER A C 1
ATOM 677 O O . SER A 1 82 ? 10.812 -3.712 -29.554 1.00 80.81 82 SER A O 1
ATOM 679 N N . GLU A 1 83 ? 12.634 -4.990 -29.845 1.00 82.25 83 GLU A N 1
ATOM 680 C CA . GLU A 1 83 ? 12.438 -5.802 -28.641 1.00 82.25 83 GLU A CA 1
ATOM 681 C C . GLU A 1 83 ? 12.713 -4.975 -27.381 1.00 82.25 83 GLU A C 1
ATOM 683 O O . GLU A 1 83 ? 11.880 -4.913 -26.475 1.00 82.25 83 GLU A O 1
ATOM 688 N N . SER A 1 84 ? 13.826 -4.243 -27.357 1.00 80.75 84 SER A N 1
ATOM 689 C CA . SER A 1 84 ? 14.185 -3.378 -26.234 1.00 80.75 84 SER A CA 1
ATOM 690 C C . SER A 1 84 ? 13.184 -2.242 -26.018 1.00 80.75 84 SER A C 1
ATOM 692 O O . SER A 1 84 ? 12.870 -1.919 -24.872 1.00 80.75 84 SER A O 1
ATOM 694 N N . ILE A 1 85 ? 12.624 -1.672 -27.092 1.00 81.12 85 ILE A N 1
ATOM 695 C CA . ILE A 1 85 ? 11.547 -0.669 -27.000 1.00 81.12 85 ILE A CA 1
ATOM 696 C C . ILE A 1 85 ? 10.289 -1.280 -26.368 1.00 81.12 85 ILE A C 1
ATOM 698 O O . ILE A 1 85 ? 9.683 -0.680 -25.480 1.00 81.12 85 ILE A O 1
ATOM 702 N N . THR A 1 86 ? 9.911 -2.488 -26.788 1.00 84.12 86 THR A N 1
ATOM 703 C CA . THR A 1 86 ? 8.736 -3.191 -26.250 1.00 84.12 86 THR A CA 1
ATOM 704 C C . THR A 1 86 ? 8.910 -3.497 -24.762 1.00 84.12 86 THR A C 1
ATOM 706 O O . THR A 1 86 ? 8.018 -3.216 -23.961 1.00 84.12 86 THR A O 1
ATOM 709 N N . ASN A 1 87 ? 10.087 -3.989 -24.370 1.00 82.12 87 ASN A N 1
ATOM 710 C CA . ASN A 1 87 ? 10.424 -4.259 -22.974 1.00 82.12 87 ASN A CA 1
ATOM 711 C C . ASN A 1 87 ? 10.407 -2.983 -22.119 1.00 82.12 87 ASN A C 1
ATOM 713 O O . ASN A 1 87 ? 9.869 -2.995 -21.012 1.00 82.12 87 ASN A O 1
ATOM 717 N N . TYR A 1 88 ? 10.928 -1.870 -22.648 1.00 84.00 88 TYR A N 1
ATOM 718 C CA . TYR A 1 88 ? 10.861 -0.562 -21.995 1.00 84.00 88 TYR A CA 1
ATOM 719 C C . TYR A 1 88 ? 9.411 -0.122 -21.749 1.00 84.00 88 TYR A C 1
ATOM 721 O O . TYR A 1 88 ? 9.061 0.252 -20.629 1.00 84.00 88 TYR A O 1
ATOM 729 N N . LEU A 1 89 ? 8.550 -0.189 -22.771 1.00 84.31 89 LEU A N 1
ATOM 730 C CA . LEU A 1 89 ? 7.144 0.208 -22.652 1.00 84.31 89 LEU A CA 1
ATOM 731 C C . LEU A 1 89 ? 6.373 -0.697 -21.685 1.00 84.31 89 LEU A C 1
ATOM 733 O O . LEU A 1 89 ? 5.574 -0.201 -20.891 1.00 84.31 89 LEU A O 1
ATOM 737 N N . SER A 1 90 ? 6.645 -2.004 -21.707 1.00 85.94 90 SER A N 1
ATOM 738 C CA . SER A 1 90 ? 6.065 -2.956 -20.758 1.00 85.94 90 SER A CA 1
ATOM 739 C C . SER A 1 90 ? 6.458 -2.618 -19.322 1.00 85.94 90 SER A C 1
ATOM 741 O O . SER A 1 90 ? 5.592 -2.527 -18.454 1.00 85.94 90 SER A O 1
ATOM 743 N N . LEU A 1 91 ? 7.749 -2.385 -19.066 1.00 84.56 91 LEU A N 1
ATOM 744 C CA . LEU A 1 91 ? 8.230 -2.037 -17.732 1.00 84.56 91 LEU A CA 1
ATOM 745 C C . LEU A 1 91 ? 7.649 -0.704 -17.253 1.00 84.56 91 LEU A C 1
ATOM 747 O O . LEU A 1 91 ? 7.188 -0.604 -16.118 1.00 84.56 91 LEU A O 1
ATOM 751 N N . LYS A 1 92 ? 7.611 0.304 -18.132 1.00 85.88 92 LYS A N 1
ATOM 752 C CA . LYS A 1 92 ? 6.972 1.592 -17.851 1.00 85.88 92 LYS A CA 1
ATOM 753 C C . LYS A 1 92 ? 5.521 1.392 -17.410 1.00 85.88 92 LYS A C 1
ATOM 755 O O . LYS A 1 92 ? 5.127 1.929 -16.380 1.00 85.88 92 LYS A O 1
ATOM 760 N N . ASN A 1 93 ? 4.742 0.611 -18.156 1.00 87.00 93 ASN A N 1
ATOM 761 C CA . ASN A 1 93 ? 3.343 0.350 -17.819 1.00 87.00 93 ASN A CA 1
ATOM 762 C C . ASN A 1 93 ? 3.189 -0.366 -16.472 1.00 87.00 93 ASN A C 1
ATOM 764 O O . ASN A 1 93 ? 2.320 0.017 -15.694 1.00 87.00 93 ASN A O 1
ATOM 768 N N . GLN A 1 94 ? 4.037 -1.353 -16.172 1.00 87.06 94 GLN A N 1
ATOM 769 C CA . GLN A 1 94 ? 4.007 -2.056 -14.884 1.00 87.06 94 GLN A CA 1
ATOM 770 C C . GLN A 1 94 ? 4.287 -1.104 -13.715 1.00 87.06 94 GLN A C 1
ATOM 772 O O . GLN A 1 94 ? 3.512 -1.066 -12.765 1.00 87.06 94 GLN A O 1
ATOM 777 N N . ILE A 1 95 ? 5.320 -0.260 -13.821 1.00 88.25 95 ILE A N 1
ATOM 778 C CA . ILE A 1 95 ? 5.640 0.738 -12.788 1.00 88.25 95 ILE A CA 1
ATOM 779 C C . ILE A 1 95 ? 4.468 1.706 -12.582 1.00 88.25 95 ILE A C 1
ATOM 781 O O . ILE A 1 95 ? 4.114 2.011 -11.444 1.00 88.25 95 ILE A O 1
ATOM 785 N N . PHE A 1 96 ? 3.829 2.168 -13.663 1.00 87.50 96 PHE A N 1
ATOM 786 C CA . PHE A 1 96 ? 2.647 3.030 -13.563 1.00 87.50 96 PHE A CA 1
ATOM 787 C C . PHE A 1 96 ? 1.486 2.349 -12.833 1.00 87.50 96 PHE A C 1
ATOM 789 O O . PHE A 1 96 ? 0.880 2.967 -11.960 1.00 87.50 96 PHE A O 1
ATOM 796 N N . GLN A 1 97 ? 1.196 1.086 -13.151 1.00 88.25 97 GLN A N 1
ATOM 797 C CA . GLN A 1 97 ? 0.146 0.317 -12.478 1.00 88.25 97 GLN A CA 1
ATOM 798 C C . GLN A 1 97 ? 0.440 0.139 -10.982 1.00 88.25 97 GLN A C 1
ATOM 800 O O . GLN A 1 97 ? -0.461 0.273 -10.152 1.00 88.25 97 GLN A O 1
ATOM 805 N N . GLU A 1 98 ? 1.698 -0.116 -10.617 1.00 87.00 98 GLU A N 1
ATOM 806 C CA . GLU A 1 98 ? 2.097 -0.229 -9.213 1.00 87.00 98 GLU A CA 1
ATOM 807 C C . GLU A 1 98 ? 1.966 1.096 -8.459 1.00 87.00 98 GLU A C 1
ATOM 809 O O . GLU A 1 98 ? 1.413 1.116 -7.357 1.00 87.00 98 GLU A O 1
ATOM 814 N N . LEU A 1 99 ? 2.408 2.205 -9.058 1.00 88.19 99 LEU A N 1
ATOM 815 C CA . LEU A 1 99 ? 2.265 3.540 -8.473 1.00 88.19 99 LEU A CA 1
ATOM 816 C C . LEU A 1 99 ? 0.793 3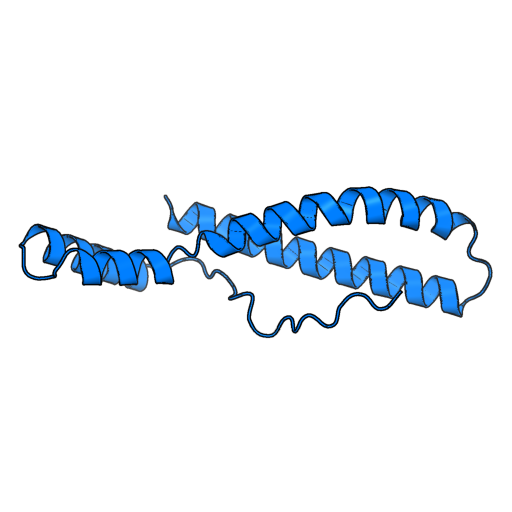.930 -8.299 1.00 88.19 99 LEU A C 1
ATOM 818 O O . LEU A 1 99 ? 0.430 4.492 -7.267 1.00 88.19 99 LEU A O 1
ATOM 822 N N . GLU A 1 100 ? -0.070 3.600 -9.264 1.00 89.31 100 GLU A N 1
ATOM 823 C CA . GLU A 1 100 ? -1.511 3.837 -9.150 1.00 89.31 100 GLU A CA 1
ATOM 824 C C . GLU A 1 100 ? -2.119 3.035 -7.991 1.00 89.31 100 GLU A C 1
ATOM 826 O O . GLU A 1 100 ? -2.882 3.578 -7.187 1.00 89.31 100 GLU A O 1
ATOM 831 N N . ARG A 1 101 ? -1.745 1.756 -7.858 1.00 87.19 101 ARG A N 1
ATOM 832 C CA . ARG A 1 101 ? -2.168 0.902 -6.741 1.00 87.19 101 ARG A CA 1
ATOM 833 C C . ARG A 1 101 ? -1.714 1.473 -5.397 1.00 87.19 101 ARG A C 1
ATOM 835 O O . ARG A 1 101 ? -2.520 1.571 -4.475 1.00 87.19 101 ARG A O 1
ATOM 842 N N . TYR A 1 102 ? -0.453 1.885 -5.275 1.00 88.12 102 TYR A N 1
ATOM 843 C CA . TYR A 1 102 ? 0.060 2.481 -4.036 1.00 88.12 102 TYR A CA 1
ATOM 844 C C . TYR A 1 102 ? -0.632 3.804 -3.718 1.00 88.12 102 TYR A C 1
ATOM 846 O O . TYR A 1 102 ? -0.998 4.033 -2.568 1.00 88.12 102 TYR A O 1
ATOM 854 N N . GLY A 1 103 ? -0.897 4.634 -4.729 1.00 87.75 103 GLY A N 1
ATOM 855 C CA . GLY A 1 103 ? -1.676 5.860 -4.573 1.00 87.75 103 GLY A CA 1
ATOM 856 C C . GLY A 1 103 ? -3.082 5.599 -4.027 1.00 87.75 103 GLY A C 1
ATOM 857 O O . GLY A 1 103 ? -3.497 6.256 -3.072 1.00 87.75 103 GLY A O 1
ATOM 858 N N . LYS A 1 104 ? -3.795 4.604 -4.573 1.00 88.38 104 LYS A N 1
ATOM 859 C CA . LYS A 1 104 ? -5.119 4.183 -4.076 1.00 88.38 104 LYS A CA 1
ATOM 860 C C . LYS A 1 104 ? -5.054 3.695 -2.630 1.00 88.38 104 LYS A C 1
ATOM 862 O O . LYS A 1 104 ? -5.845 4.144 -1.806 1.00 88.38 104 LYS A O 1
ATOM 867 N N . ASN A 1 105 ? -4.082 2.847 -2.301 1.00 86.88 105 ASN A N 1
ATOM 868 C CA . ASN A 1 105 ? -3.916 2.325 -0.945 1.00 86.88 105 ASN A CA 1
ATOM 869 C C . ASN A 1 105 ? -3.595 3.433 0.065 1.00 86.88 105 ASN A C 1
ATOM 871 O O . ASN A 1 105 ? -4.200 3.481 1.131 1.00 86.88 105 ASN A O 1
ATOM 875 N N . LEU A 1 106 ? -2.695 4.358 -0.275 1.00 87.19 106 LEU A N 1
ATOM 876 C CA . LEU A 1 106 ? -2.365 5.510 0.570 1.00 87.19 106 LEU A CA 1
ATOM 877 C C . LEU A 1 106 ? -3.569 6.435 0.777 1.00 87.19 106 LEU A C 1
ATOM 879 O O . LEU A 1 106 ? -3.780 6.937 1.882 1.00 87.19 106 LEU A O 1
ATOM 883 N N . LEU A 1 107 ? -4.375 6.650 -0.267 1.00 87.75 107 LEU A N 1
ATOM 884 C CA . LEU A 1 107 ? -5.608 7.423 -0.164 1.00 87.75 107 LEU A CA 1
ATOM 885 C C . LEU A 1 107 ? -6.614 6.740 0.768 1.00 87.75 107 LEU A C 1
ATOM 887 O O . LEU A 1 107 ? -7.139 7.390 1.669 1.00 87.75 107 LEU A O 1
ATOM 891 N N . ASN A 1 108 ? -6.846 5.441 0.590 1.00 86.62 108 ASN A N 1
ATOM 892 C CA . ASN A 1 108 ? -7.750 4.672 1.441 1.00 86.62 108 ASN A CA 1
ATOM 893 C C . ASN A 1 108 ? -7.265 4.646 2.893 1.00 86.62 108 ASN A C 1
ATOM 895 O O . ASN A 1 108 ? -8.056 4.884 3.797 1.00 86.62 108 ASN A O 1
ATOM 899 N N . PHE A 1 109 ? -5.963 4.466 3.121 1.00 85.69 109 PHE A N 1
ATOM 900 C CA . PHE A 1 109 ? -5.372 4.547 4.455 1.00 85.69 109 PHE A CA 1
ATOM 901 C C . PHE A 1 109 ? -5.626 5.911 5.103 1.00 85.69 109 PHE A C 1
ATOM 903 O O . PHE A 1 109 ? -6.081 5.991 6.240 1.00 85.69 109 PHE A O 1
ATOM 910 N N . LYS A 1 110 ? -5.395 7.000 4.360 1.00 85.94 110 LYS A N 1
ATOM 911 C CA . LYS A 1 110 ? -5.681 8.356 4.837 1.00 85.94 110 LYS A CA 1
ATOM 912 C C . LYS A 1 110 ? -7.156 8.527 5.205 1.00 85.94 110 LYS A C 1
ATOM 914 O O . LYS A 1 110 ? -7.433 9.119 6.240 1.00 85.94 110 LYS A O 1
ATOM 919 N N . LEU A 1 111 ? -8.074 8.043 4.369 1.00 85.38 111 LEU A N 1
ATOM 920 C CA . LEU A 1 111 ? -9.517 8.126 4.614 1.00 85.38 111 LEU A CA 1
ATOM 921 C C . LEU A 1 111 ? -9.942 7.295 5.831 1.00 85.38 111 LEU A C 1
ATOM 923 O O . LEU A 1 111 ? -10.783 7.742 6.599 1.00 85.38 111 LEU A O 1
ATOM 927 N N . ASN A 1 112 ? -9.333 6.127 6.036 1.00 84.69 112 ASN A N 1
ATOM 928 C CA . ASN A 1 112 ? -9.594 5.266 7.190 1.00 84.69 112 ASN A CA 1
ATOM 929 C C . ASN A 1 112 ? -9.119 5.891 8.513 1.00 84.69 112 ASN A C 1
ATOM 931 O O . ASN A 1 112 ? -9.667 5.579 9.567 1.00 84.69 112 ASN A O 1
ATOM 935 N N . CYS A 1 113 ? -8.102 6.757 8.465 1.00 80.75 113 CYS A N 1
ATOM 936 C CA . CYS A 1 113 ? -7.559 7.467 9.627 1.00 80.75 113 CYS A CA 1
ATOM 937 C C . CYS A 1 113 ? -8.270 8.797 9.957 1.00 80.75 113 CYS A C 1
ATOM 939 O O . CYS A 1 113 ? -7.839 9.474 10.893 1.00 80.75 113 CYS A O 1
ATOM 941 N N . GLN A 1 114 ? -9.286 9.210 9.188 1.00 73.06 114 GLN A N 1
ATOM 942 C CA . GLN A 1 114 ? -10.085 10.424 9.440 1.00 73.06 114 GLN A CA 1
ATOM 943 C C . GLN A 1 114 ? -11.298 10.137 10.327 1.00 73.06 114 GLN A C 1
ATOM 945 O O . GLN A 1 114 ? -11.593 11.005 11.181 1.00 73.06 114 GLN A O 1
#

Sequence (114 aa):
MRLLSKSSDNTHEITGFSKDKILELKEKIAKYKSGTIENTE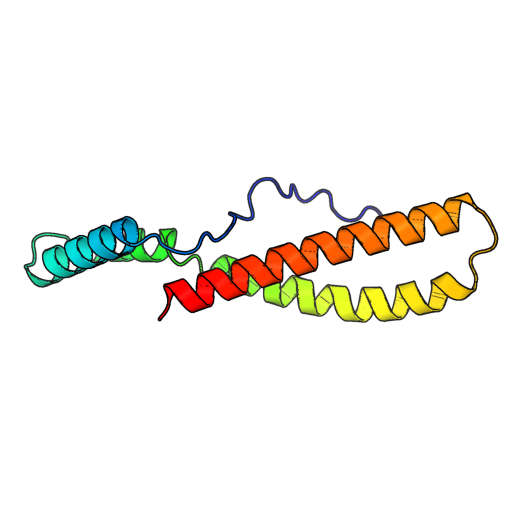LQEILRLEFPQEILSYYSEYLKEIEPFLEGYIQKSSQLKDSESITNYLSLKNQIFQELERYGKNLLNFKLNCQ

Foldseek 3Di:
DPPDPPPPVDPDQLAADDPVNVVVLVVVVVCVVVVNDDPVVNVVVCCVNQVVVSVVVVVVCVVVVVVVCVVLVVCLVVDDDPVVVVVSVVVVVVVVVVVVSVVNSVVSSVNNVD